Protein AF-A0A8X7RJG3-F1 (afdb_monomer_lite)

Structure (mmCIF, N/CA/C/O backbone):
data_AF-A0A8X7RJG3-F1
#
_entry.id   AF-A0A8X7RJG3-F1
#
loop_
_atom_site.group_PDB
_atom_site.id
_atom_site.type_symbol
_atom_site.label_atom_id
_atom_site.label_alt_id
_atom_site.label_comp_id
_atom_site.label_asym_id
_atom_site.label_entity_id
_atom_site.label_seq_id
_atom_site.pdbx_PDB_ins_code
_atom_site.Cartn_x
_atom_site.Cartn_y
_atom_site.Cartn_z
_atom_site.occupancy
_atom_site.B_iso_or_equiv
_atom_site.auth_seq_id
_atom_site.auth_comp_id
_atom_site.auth_asym_id
_atom_site.auth_atom_id
_atom_site.pdbx_PDB_model_num
ATOM 1 N N . MET A 1 1 ? -24.199 14.673 -75.280 1.00 36.00 1 MET A N 1
ATOM 2 C CA . MET A 1 1 ? -23.360 13.733 -76.037 1.00 36.00 1 MET A CA 1
ATOM 3 C C . MET A 1 1 ? -21.979 13.800 -75.410 1.00 36.00 1 MET A C 1
ATOM 5 O O . MET A 1 1 ? -21.245 14.729 -75.709 1.00 36.00 1 MET A O 1
ATOM 9 N N . ASP A 1 2 ? -21.859 13.215 -74.216 1.00 41.53 2 ASP A N 1
ATOM 10 C CA . ASP A 1 2 ? -21.235 11.893 -73.963 1.00 41.53 2 ASP A CA 1
ATOM 11 C C . ASP A 1 2 ? -19.703 12.059 -74.041 1.00 41.53 2 ASP A C 1
ATOM 13 O O . ASP A 1 2 ? -19.187 12.483 -75.063 1.00 41.53 2 ASP A O 1
ATOM 17 N N . VAL A 1 3 ? -18.905 11.856 -72.992 1.00 42.69 3 VAL A N 1
ATOM 18 C CA . VAL A 1 3 ? -18.825 10.638 -72.183 1.00 42.69 3 VAL A CA 1
ATOM 19 C C . VAL A 1 3 ? -18.339 10.961 -70.763 1.00 42.69 3 VAL A C 1
ATOM 21 O O . VAL A 1 3 ? -17.269 11.527 -70.545 1.00 42.69 3 VAL A O 1
ATOM 24 N N . VAL A 1 4 ? -19.162 10.544 -69.806 1.00 49.41 4 VAL A N 1
ATOM 25 C CA . VAL A 1 4 ? -18.809 10.167 -68.439 1.00 49.41 4 VAL A CA 1
ATOM 26 C C . VAL A 1 4 ? -18.186 8.773 -68.521 1.00 49.41 4 VAL A C 1
ATOM 28 O O . VAL A 1 4 ? -18.904 7.860 -68.890 1.00 49.41 4 VAL A O 1
ATOM 31 N N . GLU A 1 5 ? -16.893 8.613 -68.220 1.00 51.75 5 GLU A N 1
ATOM 32 C CA . GLU A 1 5 ? -16.280 7.359 -67.731 1.00 51.75 5 GLU A CA 1
ATOM 33 C C . GLU A 1 5 ? -14.762 7.537 -67.546 1.00 51.75 5 GLU A C 1
ATOM 35 O O . GLU A 1 5 ? -13.965 7.418 -68.471 1.00 51.75 5 GLU A O 1
ATOM 40 N N . SER A 1 6 ? -14.334 7.791 -66.312 1.00 38.72 6 SER A N 1
ATOM 41 C CA . SER A 1 6 ? -13.117 7.163 -65.795 1.00 38.72 6 SER A CA 1
ATOM 42 C C . SER A 1 6 ? -13.273 7.054 -64.288 1.00 38.72 6 SER A C 1
ATOM 44 O O . SER A 1 6 ? -13.412 8.051 -63.581 1.00 38.72 6 SER A O 1
ATOM 46 N N . GLY A 1 7 ? -13.417 5.807 -63.852 1.00 37.19 7 GLY A N 1
ATOM 47 C CA . GLY A 1 7 ? -13.999 5.428 -62.581 1.00 37.19 7 GLY A CA 1
ATOM 48 C C . GLY A 1 7 ? -13.229 5.896 -61.351 1.00 37.19 7 GLY A C 1
ATOM 49 O O . GLY A 1 7 ? -12.006 6.022 -61.338 1.00 37.19 7 GLY A O 1
ATOM 50 N N . THR A 1 8 ? -14.015 6.095 -60.299 1.00 47.78 8 THR A N 1
ATOM 51 C CA . THR A 1 8 ? -13.727 5.773 -58.899 1.00 47.78 8 THR A CA 1
ATOM 52 C C . THR A 1 8 ? -12.489 4.888 -58.691 1.00 47.78 8 THR A C 1
ATOM 54 O O . THR A 1 8 ? -12.587 3.671 -58.550 1.00 47.78 8 THR A O 1
ATOM 57 N N . LYS A 1 9 ? -11.308 5.503 -58.596 1.00 54.59 9 LYS A N 1
ATOM 58 C CA . LYS A 1 9 ? -10.180 4.911 -57.874 1.00 54.59 9 LYS A CA 1
ATOM 59 C C . LYS A 1 9 ? -10.335 5.342 -56.417 1.00 54.59 9 LYS A C 1
ATOM 61 O O . LYS A 1 9 ? -10.198 6.538 -56.154 1.00 54.59 9 LYS A O 1
ATOM 66 N N . PRO A 1 10 ? -10.698 4.446 -55.481 1.00 56.56 10 PRO A N 1
ATOM 67 C CA . PRO A 1 10 ? -10.720 4.815 -54.076 1.00 56.56 10 PRO A CA 1
ATOM 68 C C . PRO A 1 10 ? -9.299 5.225 -53.698 1.00 56.56 10 PRO A C 1
ATOM 70 O O . PRO A 1 10 ? -8.343 4.506 -53.977 1.00 56.56 10 PRO A O 1
ATOM 73 N N . CYS A 1 11 ? -9.177 6.434 -53.160 1.00 57.53 11 CYS A N 1
ATOM 74 C CA . CYS A 1 11 ? -7.909 7.045 -52.829 1.00 57.53 11 CYS A CA 1
ATOM 75 C C . CYS A 1 11 ? -7.061 6.099 -51.972 1.00 57.53 11 CYS A C 1
ATOM 77 O O . CYS A 1 11 ? -7.434 5.775 -50.844 1.00 57.53 11 CYS A O 1
ATOM 79 N N . ASP A 1 12 ? -5.878 5.760 -52.479 1.00 56.84 12 ASP A N 1
ATOM 80 C CA . ASP A 1 12 ? -4.786 5.059 -51.787 1.00 56.84 12 ASP A CA 1
ATOM 81 C C . ASP A 1 12 ? -4.195 5.885 -50.613 1.00 56.84 12 ASP A C 1
ATOM 83 O O . ASP A 1 12 ? -3.108 5.618 -50.119 1.00 56.84 12 ASP A O 1
ATOM 87 N N . LEU A 1 13 ? -4.929 6.883 -50.108 1.00 60.31 13 LEU A N 1
ATOM 88 C CA . LEU A 1 13 ? -4.568 7.713 -48.955 1.00 60.31 13 LEU A CA 1
ATOM 89 C C . LEU A 1 13 ? -4.437 6.883 -47.670 1.00 60.31 13 LEU A C 1
ATOM 91 O O . LEU A 1 13 ? -3.623 7.203 -46.810 1.00 60.31 13 LEU A O 1
ATOM 95 N N . VAL A 1 14 ? -5.196 5.788 -47.543 1.00 59.97 14 VAL A N 1
ATOM 96 C CA . VAL A 1 14 ? -5.045 4.843 -46.421 1.00 59.97 14 VAL A CA 1
ATOM 97 C C . VAL A 1 14 ? -3.725 4.075 -46.529 1.00 59.97 14 VAL A C 1
ATOM 99 O O . VAL A 1 14 ? -3.097 3.797 -45.513 1.00 59.97 14 VAL A O 1
ATOM 102 N N . LYS A 1 15 ? -3.271 3.784 -47.751 1.00 57.06 15 LYS A N 1
ATOM 103 C CA . LYS A 1 15 ? -2.021 3.066 -48.013 1.00 57.06 15 LYS A CA 1
ATOM 104 C C . LYS A 1 15 ? -0.785 3.956 -47.846 1.00 57.06 15 LYS A C 1
ATOM 106 O O . LYS A 1 15 ? 0.286 3.461 -47.528 1.00 57.06 15 LYS A O 1
ATOM 111 N N . GLU A 1 16 ? -0.948 5.268 -48.002 1.00 56.75 16 GLU A N 1
ATOM 112 C CA . GLU A 1 16 ? 0.123 6.257 -47.828 1.00 56.75 16 GLU A CA 1
ATOM 113 C C . GLU A 1 16 ? 0.237 6.771 -46.376 1.00 56.75 16 GLU A C 1
ATOM 115 O O . GLU A 1 16 ? 1.320 7.142 -45.933 1.00 56.75 16 GLU A O 1
ATOM 120 N N . VAL A 1 17 ? -0.853 6.723 -45.594 1.00 58.69 17 VAL A N 1
ATOM 121 C CA . VAL A 1 17 ? -0.851 7.032 -44.146 1.00 58.69 17 VAL A CA 1
ATOM 122 C C . VAL A 1 17 ? -0.419 5.829 -43.301 1.00 58.69 17 VAL A C 1
ATOM 124 O O . VAL A 1 17 ? 0.207 5.992 -42.251 1.00 58.69 17 VAL A O 1
ATOM 127 N N . ILE A 1 18 ? -0.719 4.610 -43.753 1.00 59.44 18 ILE A N 1
ATOM 128 C CA . ILE A 1 18 ? -0.231 3.381 -43.130 1.00 59.44 18 ILE A CA 1
ATOM 129 C C . ILE A 1 18 ? 1.091 3.023 -43.805 1.00 59.44 18 ILE A C 1
ATOM 131 O O . ILE A 1 18 ? 1.115 2.286 -44.785 1.00 59.44 18 ILE A O 1
ATOM 135 N N . HIS A 1 19 ? 2.209 3.530 -43.278 1.00 57.09 19 HIS A N 1
ATOM 136 C CA . HIS A 1 19 ? 3.523 3.003 -43.648 1.00 57.09 19 HIS A CA 1
ATOM 137 C C . HIS A 1 19 ? 3.511 1.477 -43.451 1.00 57.09 19 HIS A C 1
ATOM 139 O O . HIS A 1 19 ? 3.456 1.006 -42.317 1.00 57.09 19 HIS A O 1
ATOM 145 N N . GLU A 1 20 ? 3.554 0.712 -44.549 1.00 60.09 20 GLU A N 1
ATOM 146 C CA . GLU A 1 20 ? 3.394 -0.755 -44.565 1.00 60.09 20 GLU A CA 1
ATOM 147 C C . GLU A 1 20 ? 4.436 -1.492 -43.699 1.00 60.09 20 GLU A C 1
ATOM 149 O O . GLU A 1 20 ? 4.219 -2.635 -43.296 1.00 60.09 20 GLU A O 1
ATOM 154 N N . HIS A 1 21 ? 5.539 -0.830 -43.328 1.00 57.62 21 HIS A N 1
ATOM 155 C CA . HIS A 1 21 ? 6.582 -1.393 -42.475 1.00 57.62 21 HIS A CA 1
ATOM 156 C C . HIS A 1 21 ? 7.156 -0.364 -41.481 1.00 57.62 21 HIS A C 1
ATOM 158 O O . HIS A 1 21 ? 8.269 0.122 -41.685 1.00 57.62 21 HIS A O 1
ATOM 164 N N . PRO A 1 22 ? 6.487 -0.079 -40.345 1.00 60.09 22 PRO A N 1
ATOM 165 C CA . PRO A 1 22 ? 7.031 0.810 -39.308 1.00 60.09 22 PRO A CA 1
ATOM 166 C C . PRO A 1 22 ? 8.272 0.227 -38.597 1.00 60.09 22 PRO A C 1
ATOM 168 O O . PRO A 1 22 ? 8.894 0.892 -37.774 1.00 60.09 22 PRO A O 1
ATOM 171 N N . LEU A 1 23 ? 8.629 -1.026 -38.906 1.00 59.97 23 LEU A N 1
ATOM 172 C CA . LEU A 1 23 ? 9.734 -1.785 -38.314 1.00 59.97 23 LEU A CA 1
ATOM 173 C C . LEU A 1 23 ? 10.884 -2.078 -39.301 1.00 59.97 23 LEU A C 1
ATOM 175 O O . LEU A 1 23 ? 11.794 -2.830 -38.956 1.00 59.97 23 LEU A O 1
ATOM 179 N N . SER A 1 24 ? 10.866 -1.506 -40.512 1.00 61.50 24 SER A N 1
ATOM 180 C CA . SER A 1 24 ? 11.915 -1.711 -41.523 1.00 61.50 24 SER A CA 1
ATOM 181 C C . SER A 1 24 ? 12.635 -0.394 -41.837 1.00 61.50 24 SER A C 1
ATOM 183 O O . SER A 1 24 ? 11.958 0.568 -42.200 1.00 61.50 24 SER A O 1
ATOM 185 N N . PRO A 1 25 ? 13.976 -0.302 -41.731 1.00 62.84 25 PRO A N 1
ATOM 186 C CA . PRO A 1 25 ? 14.945 -1.353 -41.415 1.00 62.84 25 PRO A CA 1
ATOM 187 C C . PRO A 1 25 ? 15.035 -1.642 -39.909 1.00 62.84 25 PRO A C 1
ATOM 189 O O . PRO A 1 25 ? 14.962 -0.733 -39.078 1.00 62.84 25 PRO A O 1
ATOM 192 N N . PHE A 1 26 ? 15.255 -2.911 -39.554 1.00 65.44 26 PHE A N 1
ATOM 193 C CA . PHE A 1 26 ? 15.484 -3.346 -38.175 1.00 65.44 26 PHE A CA 1
ATOM 194 C C . PHE A 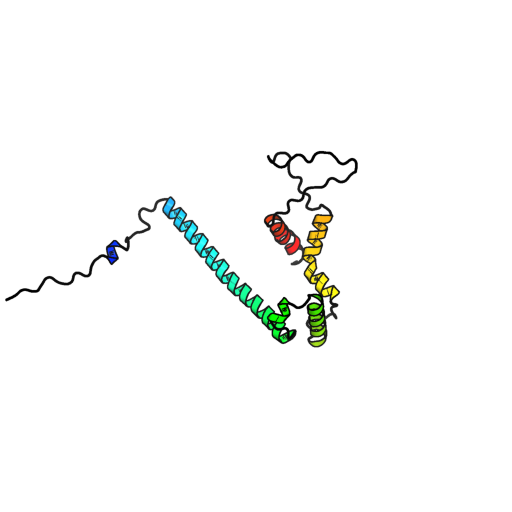1 26 ? 16.816 -2.781 -37.655 1.00 65.44 26 PHE A C 1
ATOM 196 O O . PHE A 1 26 ? 17.873 -3.401 -37.748 1.00 65.44 26 PHE A O 1
ATOM 203 N N . THR A 1 27 ? 16.765 -1.551 -37.153 1.00 81.25 27 THR A N 1
ATOM 204 C CA . THR A 1 27 ? 17.899 -0.853 -36.547 1.00 81.25 27 THR A CA 1
ATOM 205 C C . THR A 1 27 ? 17.947 -1.200 -35.060 1.00 81.25 27 THR A C 1
ATOM 207 O O . THR A 1 27 ? 16.904 -1.405 -34.435 1.00 81.25 27 THR A O 1
ATOM 210 N N . LEU A 1 28 ? 19.144 -1.241 -34.461 1.00 83.31 28 LEU A N 1
ATOM 211 C CA . LEU A 1 28 ? 19.316 -1.523 -33.025 1.00 83.31 28 LEU A CA 1
ATOM 212 C C . LEU A 1 28 ? 18.448 -0.613 -32.139 1.00 83.31 28 LEU A C 1
ATOM 214 O O . LEU A 1 28 ? 17.918 -1.058 -31.128 1.00 83.31 28 LEU A O 1
ATOM 218 N N . THR A 1 29 ? 18.242 0.641 -32.544 1.00 84.00 29 THR A N 1
ATOM 219 C CA . THR A 1 29 ? 17.363 1.601 -31.863 1.00 84.00 29 THR A CA 1
ATOM 220 C C . THR A 1 29 ? 15.901 1.157 -31.861 1.00 84.00 29 THR A C 1
ATOM 222 O O . THR A 1 29 ? 15.271 1.155 -30.808 1.00 84.00 29 THR A O 1
ATOM 225 N N . THR A 1 30 ? 15.369 0.718 -33.003 1.00 83.62 30 THR A N 1
ATOM 226 C CA . THR A 1 30 ? 14.005 0.186 -33.122 1.00 83.62 30 THR A CA 1
ATOM 227 C C . THR A 1 30 ? 13.830 -1.066 -32.264 1.00 83.62 30 THR A C 1
ATOM 229 O O . THR A 1 30 ? 12.832 -1.185 -31.558 1.00 83.62 30 THR A O 1
ATOM 232 N N . ALA A 1 31 ? 14.823 -1.961 -32.244 1.00 87.69 31 ALA A N 1
ATOM 233 C CA . ALA A 1 31 ? 14.805 -3.150 -31.391 1.00 87.69 31 ALA A CA 1
ATOM 234 C C . ALA A 1 31 ? 14.775 -2.792 -29.892 1.00 87.69 31 ALA A C 1
ATOM 236 O O . ALA A 1 31 ? 13.996 -3.370 -29.134 1.00 87.69 31 ALA A O 1
ATOM 237 N N . ILE A 1 32 ? 15.570 -1.801 -29.473 1.00 91.19 32 ILE A N 1
ATOM 238 C CA . ILE A 1 32 ? 15.586 -1.291 -28.096 1.00 91.19 32 ILE A CA 1
ATOM 239 C C . ILE A 1 32 ? 14.227 -0.680 -27.725 1.00 91.19 32 ILE A C 1
ATOM 241 O O . ILE A 1 32 ? 13.681 -1.002 -26.671 1.00 91.19 32 ILE A O 1
ATOM 245 N N . ILE A 1 33 ? 13.651 0.161 -28.591 1.00 90.88 33 ILE A N 1
ATOM 246 C CA . ILE A 1 33 ? 12.349 0.807 -28.354 1.00 90.88 33 ILE A CA 1
ATOM 247 C C . ILE A 1 33 ? 11.241 -0.242 -28.219 1.00 90.88 33 ILE A C 1
ATOM 249 O O . ILE A 1 33 ? 10.467 -0.192 -27.265 1.00 90.88 33 ILE A O 1
ATOM 253 N N . VAL A 1 34 ? 11.188 -1.217 -29.130 1.00 91.19 34 VAL A N 1
ATOM 254 C CA . VAL A 1 34 ? 10.212 -2.316 -29.073 1.00 91.19 34 VAL A CA 1
ATOM 255 C C . VAL A 1 34 ? 10.407 -3.153 -27.807 1.00 91.19 34 VAL A C 1
ATOM 257 O O . VAL A 1 34 ? 9.425 -3.507 -27.160 1.00 91.19 34 VAL A O 1
ATOM 260 N N . GLY A 1 35 ? 11.654 -3.412 -27.404 1.00 93.62 35 GLY A N 1
ATOM 261 C CA . GLY A 1 35 ? 11.971 -4.101 -26.153 1.00 93.62 35 GLY A CA 1
ATOM 262 C C . GLY A 1 35 ? 11.443 -3.362 -24.921 1.00 93.62 35 GLY A C 1
ATOM 263 O O . GLY A 1 35 ? 10.751 -3.959 -24.097 1.00 93.62 35 GLY A O 1
ATOM 264 N N . TYR A 1 36 ? 11.695 -2.053 -24.810 1.00 95.50 36 TYR A N 1
ATOM 265 C CA . TYR A 1 36 ? 11.154 -1.238 -23.718 1.00 95.50 36 TYR A CA 1
ATOM 266 C C . TYR A 1 36 ? 9.627 -1.165 -23.743 1.00 95.50 36 TYR A C 1
ATOM 268 O O . TYR A 1 36 ? 9.007 -1.270 -22.687 1.00 95.50 36 TYR A O 1
ATOM 276 N N . LEU A 1 37 ? 9.012 -1.033 -24.922 1.00 95.19 37 LEU A N 1
ATOM 277 C CA . LEU A 1 37 ? 7.555 -1.017 -25.063 1.00 95.19 37 LEU A CA 1
ATOM 278 C C . LEU A 1 37 ? 6.939 -2.351 -24.622 1.00 95.19 37 LEU A C 1
ATOM 280 O O . LEU A 1 37 ? 5.921 -2.358 -23.930 1.00 95.19 37 LEU A O 1
ATOM 284 N N . ALA A 1 38 ? 7.571 -3.472 -24.972 1.00 95.81 38 ALA A N 1
ATOM 285 C CA . ALA A 1 38 ? 7.145 -4.799 -24.548 1.00 95.81 38 ALA A CA 1
ATOM 286 C C . ALA A 1 38 ? 7.266 -4.965 -23.026 1.00 95.81 38 ALA A C 1
ATOM 288 O O . ALA A 1 38 ? 6.293 -5.346 -22.379 1.00 95.81 38 ALA A O 1
ATOM 289 N N . LEU A 1 39 ?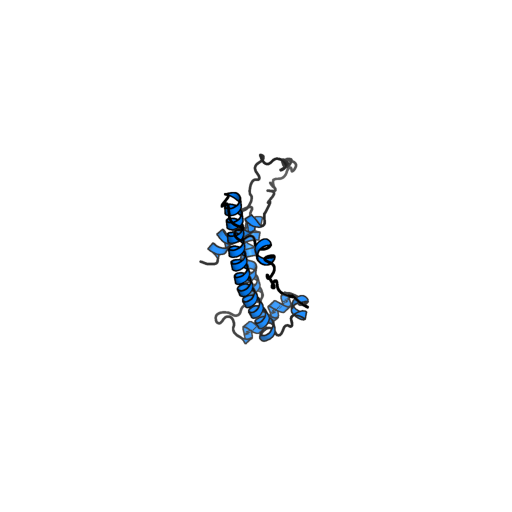 8.415 -4.610 -22.435 1.00 96.50 39 LEU A N 1
ATOM 290 C CA . LEU A 1 39 ? 8.616 -4.645 -20.981 1.00 96.50 39 LEU A CA 1
ATOM 291 C C . LEU A 1 39 ? 7.606 -3.760 -20.245 1.00 96.50 39 LEU A C 1
ATOM 293 O O . LEU A 1 39 ? 7.004 -4.195 -19.264 1.00 96.50 39 LEU A O 1
ATOM 297 N N . PHE A 1 40 ? 7.384 -2.543 -20.743 1.00 96.94 40 PHE A N 1
ATOM 298 C CA . PHE A 1 40 ? 6.396 -1.622 -20.194 1.00 96.94 40 PHE A CA 1
ATOM 299 C C . PHE A 1 40 ? 4.985 -2.204 -20.276 1.00 96.94 40 PHE A C 1
ATOM 301 O O . PHE A 1 40 ? 4.260 -2.165 -19.289 1.00 96.94 40 PHE A O 1
ATOM 308 N N . SER A 1 41 ? 4.610 -2.798 -21.409 1.00 97.00 41 SER A N 1
ATOM 309 C CA . SER A 1 41 ? 3.288 -3.407 -21.601 1.00 97.00 41 SER A CA 1
ATOM 310 C C . SER A 1 41 ? 3.067 -4.603 -20.671 1.00 97.00 41 SER A C 1
ATOM 312 O O . SER A 1 41 ? 2.005 -4.721 -20.064 1.00 97.00 41 SER A O 1
ATOM 314 N N . VAL A 1 42 ? 4.078 -5.463 -20.503 1.00 97.19 42 VAL A N 1
ATOM 315 C CA . VAL A 1 42 ? 4.029 -6.601 -19.569 1.00 97.19 42 VAL A CA 1
ATOM 316 C C . VAL A 1 42 ? 3.909 -6.114 -18.126 1.00 97.19 42 VAL A C 1
ATOM 318 O O . VAL A 1 42 ? 3.058 -6.602 -17.384 1.00 97.19 42 VAL A O 1
ATOM 321 N N . TYR A 1 43 ? 4.718 -5.130 -17.725 1.00 96.38 43 TYR A N 1
ATOM 322 C CA . TYR A 1 43 ? 4.643 -4.541 -16.388 1.00 96.38 43 TYR A CA 1
ATOM 323 C C . TYR A 1 43 ? 3.295 -3.856 -16.142 1.00 96.38 43 TYR A C 1
ATOM 325 O O . TYR A 1 43 ? 2.691 -4.041 -15.088 1.00 96.38 43 TYR A O 1
ATOM 333 N N . TRP A 1 44 ? 2.793 -3.106 -17.123 1.00 97.50 44 TRP A N 1
ATOM 334 C CA . TRP A 1 44 ? 1.490 -2.457 -17.054 1.00 97.50 44 TRP A CA 1
ATOM 335 C C . TRP A 1 44 ? 0.371 -3.484 -16.878 1.00 97.50 44 TRP A C 1
ATOM 337 O O . TRP A 1 44 ? -0.458 -3.321 -15.987 1.00 97.50 44 TRP A O 1
ATOM 347 N N . LEU A 1 45 ? 0.392 -4.580 -17.644 1.00 96.81 45 LEU A N 1
ATOM 348 C CA . LEU A 1 45 ? -0.577 -5.665 -17.504 1.00 96.81 45 LEU A CA 1
ATOM 349 C C . LEU A 1 45 ? -0.488 -6.333 -16.126 1.00 96.81 45 LEU A C 1
ATOM 351 O O . LEU A 1 45 ? -1.513 -6.574 -15.493 1.00 96.81 45 LEU A O 1
ATOM 355 N N . PHE A 1 46 ? 0.721 -6.592 -15.625 1.00 96.75 46 PHE A N 1
ATOM 356 C CA . PHE A 1 46 ? 0.920 -7.120 -14.275 1.00 96.75 46 PHE A CA 1
ATOM 357 C C . PHE A 1 46 ? 0.341 -6.182 -13.204 1.00 96.75 46 PHE A C 1
ATOM 359 O O . PHE A 1 46 ? -0.408 -6.625 -12.332 1.00 96.75 46 PHE A O 1
ATOM 366 N N . CYS A 1 47 ? 0.633 -4.883 -13.289 1.00 95.31 47 CYS A N 1
ATOM 367 C CA . CYS A 1 47 ? 0.088 -3.866 -12.390 1.00 95.31 47 CYS A CA 1
ATOM 368 C C . CYS A 1 47 ? -1.436 -3.777 -12.479 1.00 95.31 47 CYS A C 1
ATOM 370 O O . CYS A 1 47 ? -2.101 -3.670 -11.451 1.00 95.31 47 CYS A O 1
ATOM 372 N N . PHE A 1 48 ? -1.992 -3.870 -13.685 1.00 95.88 48 PHE A N 1
ATOM 373 C CA . PHE A 1 48 ? -3.429 -3.882 -13.918 1.00 95.88 48 PHE A CA 1
ATOM 374 C C . PHE A 1 48 ? -4.091 -5.084 -13.237 1.00 95.88 48 PHE A C 1
ATOM 376 O O . PHE A 1 48 ? -5.026 -4.908 -12.463 1.00 95.88 48 PHE A O 1
ATOM 383 N N . LEU A 1 49 ? -3.565 -6.298 -13.425 1.00 95.69 49 LEU A N 1
ATOM 384 C CA . LEU A 1 49 ? -4.074 -7.498 -12.747 1.00 95.69 49 LEU A CA 1
ATOM 385 C C . LEU A 1 49 ? -3.962 -7.388 -11.222 1.00 95.69 49 LEU A C 1
ATOM 387 O O . LEU A 1 49 ? -4.910 -7.702 -10.500 1.00 95.69 49 LEU A O 1
ATOM 391 N N . ARG A 1 50 ? -2.823 -6.894 -10.725 1.00 94.44 50 ARG A N 1
ATOM 392 C CA . ARG A 1 50 ? -2.611 -6.656 -9.295 1.00 94.44 50 ARG A CA 1
ATOM 393 C C . ARG A 1 50 ? -3.626 -5.656 -8.736 1.00 94.44 50 ARG A C 1
ATOM 395 O O . ARG A 1 50 ? -4.125 -5.870 -7.635 1.00 94.44 50 ARG A O 1
ATOM 402 N N . PHE A 1 51 ? -3.959 -4.607 -9.483 1.00 95.50 51 PHE A N 1
ATOM 403 C CA . PHE A 1 51 ? -4.969 -3.630 -9.087 1.00 95.50 51 PHE A CA 1
ATOM 404 C C . PHE A 1 51 ? -6.344 -4.279 -8.885 1.00 95.50 51 PHE A C 1
ATOM 406 O O . PHE A 1 51 ? -6.990 -3.999 -7.881 1.00 95.50 51 PHE A O 1
ATOM 413 N N . PHE A 1 52 ? -6.774 -5.202 -9.755 1.00 93.88 52 PHE A N 1
ATOM 414 C CA . PHE A 1 52 ? -8.040 -5.923 -9.544 1.00 93.88 52 PHE A CA 1
ATOM 415 C C . PHE A 1 52 ? -8.023 -6.814 -8.307 1.00 93.88 52 PHE A C 1
ATOM 417 O O . PHE A 1 52 ? -9.022 -6.866 -7.590 1.00 93.88 52 PHE A O 1
ATOM 424 N N . ALA A 1 53 ? -6.907 -7.496 -8.039 1.00 92.44 53 ALA A N 1
ATOM 425 C CA . ALA A 1 53 ? -6.767 -8.282 -6.816 1.00 92.44 53 ALA A CA 1
ATOM 426 C C . ALA A 1 53 ? -6.888 -7.383 -5.573 1.00 92.44 53 ALA A C 1
ATOM 428 O O . ALA A 1 53 ? -7.725 -7.630 -4.711 1.00 92.44 53 ALA A O 1
ATOM 429 N N . GLN A 1 54 ? -6.149 -6.268 -5.546 1.00 91.69 54 GLN A N 1
ATOM 430 C CA . GLN A 1 54 ? -6.211 -5.290 -4.456 1.00 91.69 54 GLN A CA 1
ATOM 431 C C . GLN A 1 54 ? -7.600 -4.661 -4.303 1.00 91.69 54 GLN A C 1
ATOM 433 O O . GLN A 1 54 ? -8.059 -4.431 -3.184 1.00 91.69 54 GLN A O 1
ATOM 438 N N . LEU A 1 55 ? -8.289 -4.393 -5.414 1.00 92.56 55 LEU A N 1
ATOM 439 C CA . LEU A 1 55 ? -9.649 -3.867 -5.401 1.00 92.56 55 LEU A CA 1
ATOM 440 C C . LEU A 1 55 ? -10.619 -4.872 -4.779 1.00 92.56 55 LEU A C 1
ATOM 442 O O . LEU A 1 55 ? -11.451 -4.481 -3.965 1.00 92.56 55 LEU A O 1
ATOM 446 N N . LYS A 1 56 ? -10.499 -6.159 -5.122 1.00 92.50 56 LYS A N 1
ATOM 447 C CA . LYS A 1 56 ? -11.316 -7.217 -4.523 1.00 92.50 56 LYS A CA 1
ATOM 448 C C . LYS A 1 56 ? -11.111 -7.285 -3.009 1.00 92.50 56 LYS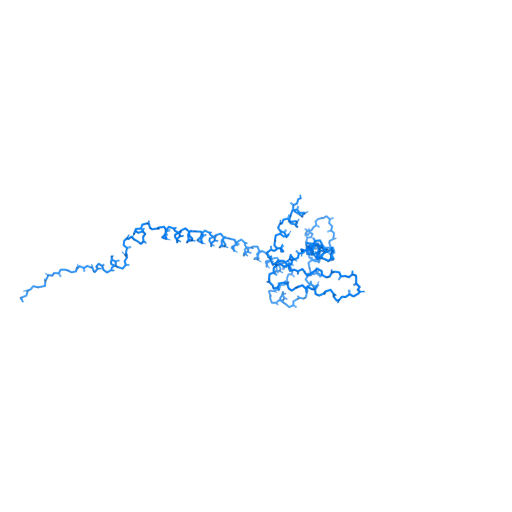 A C 1
ATOM 450 O O . LYS A 1 56 ? -12.100 -7.264 -2.283 1.00 92.50 56 LYS A O 1
ATOM 455 N N . ASP A 1 57 ? -9.865 -7.298 -2.545 1.00 90.75 57 ASP A N 1
ATOM 456 C CA . ASP A 1 57 ? -9.545 -7.337 -1.110 1.00 90.75 57 ASP A CA 1
ATOM 457 C C . ASP A 1 57 ? -10.071 -6.089 -0.375 1.00 90.75 57 ASP A C 1
ATOM 459 O O . ASP A 1 57 ? -10.587 -6.163 0.743 1.00 90.75 57 ASP A O 1
ATOM 463 N N . THR A 1 58 ? -10.006 -4.927 -1.033 1.00 89.62 58 THR A N 1
ATOM 464 C CA . THR A 1 58 ? -10.552 -3.668 -0.503 1.00 89.62 58 THR A CA 1
ATOM 465 C C . THR A 1 58 ? -12.078 -3.714 -0.402 1.00 89.62 58 THR A C 1
ATOM 467 O O . THR A 1 58 ? -12.647 -3.256 0.588 1.00 89.62 58 THR A O 1
ATOM 470 N N . LEU A 1 59 ? -12.761 -4.274 -1.404 1.00 90.50 59 LEU A N 1
ATOM 471 C CA . LEU A 1 59 ? -14.216 -4.430 -1.387 1.00 90.50 59 LEU A CA 1
ATOM 472 C C . LEU A 1 59 ? -14.673 -5.434 -0.329 1.00 90.50 59 LEU A C 1
ATOM 474 O O . LEU A 1 59 ? -15.684 -5.189 0.323 1.00 90.50 59 LEU A O 1
ATOM 478 N N . ASP A 1 60 ? -13.929 -6.521 -0.132 1.00 90.81 60 ASP A N 1
ATOM 479 C CA . ASP A 1 60 ? -14.201 -7.493 0.930 1.00 90.81 60 ASP A CA 1
ATOM 480 C C . ASP A 1 60 ? -14.051 -6.850 2.316 1.00 90.81 60 ASP A C 1
ATOM 482 O O . ASP A 1 60 ? -14.946 -6.942 3.159 1.00 90.81 60 ASP A O 1
ATOM 486 N N . SER A 1 61 ? -12.990 -6.058 2.502 1.00 87.19 61 SER A N 1
ATOM 487 C CA . SER A 1 61 ? -12.806 -5.245 3.707 1.00 87.19 61 SER A CA 1
ATOM 488 C C . SER A 1 61 ? -13.984 -4.286 3.912 1.00 87.19 61 SER A C 1
ATOM 490 O O . SER A 1 61 ? -14.562 -4.239 4.996 1.00 87.19 61 SER A O 1
ATOM 492 N N . ARG A 1 62 ? -14.415 -3.563 2.868 1.00 89.19 62 ARG A N 1
ATOM 493 C CA . ARG A 1 62 ? -15.578 -2.659 2.941 1.00 89.19 62 ARG A CA 1
ATOM 494 C C . ARG A 1 62 ? -16.860 -3.403 3.314 1.00 89.19 62 ARG A C 1
ATOM 496 O O . ARG A 1 62 ? -17.624 -2.923 4.148 1.00 89.19 62 ARG A O 1
ATOM 503 N N . HIS A 1 63 ? -17.093 -4.572 2.724 1.00 88.75 63 HIS A N 1
ATOM 504 C CA . HIS A 1 63 ? -18.245 -5.413 3.037 1.00 88.75 63 HIS A CA 1
ATOM 505 C C . HIS A 1 63 ? -18.235 -5.848 4.507 1.00 88.75 63 HIS A C 1
ATOM 507 O O . HIS A 1 63 ? -19.275 -5.802 5.159 1.00 88.75 63 HIS A O 1
ATOM 513 N N . PHE A 1 64 ? -17.068 -6.194 5.055 1.00 87.25 64 PHE A N 1
ATOM 514 C CA . PHE A 1 64 ? -16.906 -6.483 6.478 1.00 87.25 64 PHE A CA 1
ATOM 515 C C . PHE A 1 64 ? -17.242 -5.272 7.367 1.00 87.25 64 PHE A C 1
ATOM 517 O O . PHE A 1 64 ? -18.009 -5.411 8.320 1.00 87.25 64 PHE A O 1
ATOM 524 N N . TYR A 1 65 ? -16.743 -4.073 7.047 1.00 86.69 65 TYR A N 1
ATOM 525 C CA . TYR A 1 65 ? -17.067 -2.862 7.817 1.00 86.69 65 TYR A CA 1
ATOM 526 C C . TYR A 1 65 ? -18.564 -2.530 7.791 1.00 86.69 65 TYR A C 1
ATOM 528 O O . TYR A 1 65 ? -19.144 -2.191 8.825 1.00 86.69 65 TYR A O 1
ATOM 536 N N . TYR A 1 66 ? -19.199 -2.677 6.630 1.00 87.50 66 TYR A N 1
ATOM 537 C CA . TYR A 1 66 ? -20.613 -2.364 6.466 1.00 87.50 66 TYR A CA 1
ATOM 538 C C . TYR A 1 66 ? -21.527 -3.402 7.134 1.00 87.50 66 TYR A C 1
ATOM 540 O O . TYR A 1 66 ? -22.431 -3.035 7.881 1.00 87.50 66 TYR A O 1
ATOM 548 N N . ASN A 1 67 ? -21.288 -4.697 6.902 1.00 85.62 67 ASN A N 1
ATOM 549 C CA . ASN A 1 67 ? -22.186 -5.759 7.364 1.00 85.62 67 ASN A CA 1
ATOM 550 C C . ASN A 1 67 ? -21.908 -6.234 8.786 1.00 85.62 67 ASN A C 1
ATOM 552 O O . ASN A 1 67 ? -22.848 -6.586 9.490 1.00 85.62 67 ASN A O 1
ATOM 556 N N . SER A 1 68 ? -20.641 -6.277 9.199 1.00 83.31 68 SER A N 1
ATOM 557 C CA . SER A 1 68 ? -20.278 -6.764 10.528 1.00 83.31 68 SER A CA 1
ATOM 558 C C . SER A 1 68 ? -20.249 -5.614 11.529 1.00 83.31 68 SER A C 1
ATOM 560 O O . SER A 1 68 ? -20.907 -5.671 12.562 1.00 83.31 68 SER A O 1
ATOM 562 N N . LEU A 1 69 ? -19.514 -4.538 11.228 1.00 82.62 69 LEU A N 1
ATOM 563 C CA . LEU A 1 69 ? -19.358 -3.419 12.167 1.00 82.62 69 LEU A CA 1
ATOM 564 C C . LEU A 1 69 ? -20.520 -2.413 12.120 1.00 82.62 69 LEU A C 1
ATOM 566 O O . LEU A 1 69 ? -20.617 -1.578 13.025 1.00 82.62 69 LEU A O 1
ATOM 570 N N . HIS A 1 70 ? -21.391 -2.496 11.107 1.00 84.31 70 HIS A N 1
ATOM 571 C CA . HIS A 1 70 ? -22.476 -1.541 10.863 1.00 84.31 70 HIS A CA 1
ATOM 572 C C . HIS A 1 70 ? -21.980 -0.087 10.821 1.00 84.31 70 HIS A C 1
ATOM 574 O O . HIS A 1 70 ? -22.594 0.798 11.415 1.00 84.31 70 HIS A O 1
ATOM 580 N N . VAL A 1 71 ? -20.845 0.152 10.157 1.00 85.56 71 VAL A N 1
ATOM 581 C CA . VAL A 1 71 ? -20.277 1.497 9.976 1.00 85.56 71 VAL A CA 1
ATOM 582 C C . VAL A 1 71 ? -20.383 1.889 8.505 1.00 85.56 71 VAL A C 1
ATOM 584 O O . VAL A 1 71 ? -19.991 1.132 7.615 1.00 85.56 71 VAL A O 1
ATOM 587 N N . THR A 1 72 ? -20.919 3.080 8.244 1.00 86.56 72 THR A N 1
ATOM 588 C CA . THR A 1 72 ? -21.064 3.618 6.881 1.00 86.56 72 THR A CA 1
ATOM 589 C C . THR A 1 72 ? -19.760 4.272 6.412 1.00 86.56 72 THR A C 1
ATOM 591 O O . THR A 1 72 ? -19.022 4.811 7.230 1.00 86.56 72 THR A O 1
ATOM 594 N N . ASP A 1 73 ? -19.487 4.321 5.101 1.00 84.62 73 ASP A N 1
ATOM 595 C CA . ASP A 1 73 ? -18.246 4.910 4.553 1.00 84.62 73 ASP A CA 1
ATOM 596 C C . ASP A 1 73 ? -17.964 6.344 5.063 1.00 84.62 73 ASP A C 1
ATOM 598 O O . ASP A 1 73 ? -16.815 6.700 5.316 1.00 84.62 73 ASP A O 1
ATOM 602 N N . ASN A 1 74 ? -19.009 7.157 5.270 1.00 84.56 74 ASN A N 1
ATOM 603 C CA . ASN A 1 74 ? -18.879 8.512 5.824 1.00 84.56 74 ASN A CA 1
ATOM 604 C C . ASN A 1 74 ? -18.429 8.512 7.292 1.00 84.56 74 ASN A C 1
ATOM 606 O O . ASN A 1 74 ? -17.664 9.379 7.706 1.00 84.56 74 ASN A O 1
ATOM 610 N N . GLU A 1 75 ? -18.905 7.546 8.076 1.00 86.00 75 GLU A N 1
ATOM 611 C CA . GLU A 1 75 ? -18.582 7.435 9.497 1.00 86.00 75 GLU A CA 1
ATOM 612 C C . GLU A 1 75 ? -17.151 6.939 9.684 1.00 86.00 75 GLU A C 1
ATOM 614 O O . GLU A 1 75 ? -16.450 7.484 10.532 1.00 86.00 75 GLU A O 1
ATOM 619 N N . ILE A 1 76 ? -16.682 6.001 8.845 1.00 85.94 76 ILE A N 1
ATOM 620 C CA . ILE A 1 76 ? -15.303 5.475 8.878 1.00 85.94 76 ILE A CA 1
ATOM 621 C C . ILE A 1 76 ? -14.271 6.611 8.842 1.00 85.94 76 ILE A C 1
ATOM 623 O O . ILE A 1 76 ? -13.270 6.550 9.549 1.00 85.94 76 ILE A O 1
ATOM 627 N N . LEU A 1 77 ? -14.515 7.662 8.051 1.00 86.56 77 LEU A N 1
ATOM 628 C CA . LEU A 1 77 ? -13.594 8.797 7.910 1.00 86.56 77 LEU A CA 1
ATOM 629 C C . LEU A 1 77 ? -13.516 9.688 9.158 1.00 86.56 77 LEU A C 1
ATOM 631 O O . LEU A 1 77 ? -12.509 10.358 9.372 1.00 86.56 77 LEU A O 1
ATOM 635 N N . THR A 1 78 ? -14.583 9.731 9.954 1.00 89.56 78 THR A N 1
ATOM 636 C CA . THR A 1 78 ? -14.700 10.610 11.133 1.00 89.56 78 THR A CA 1
ATOM 637 C C . THR A 1 78 ? -14.547 9.874 12.459 1.00 89.56 78 THR A C 1
ATOM 639 O O . THR A 1 78 ? -14.407 10.502 13.506 1.00 89.56 78 THR A O 1
ATOM 642 N N . MET A 1 79 ? -14.613 8.546 12.424 1.00 88.56 79 MET A N 1
ATOM 643 C CA . MET A 1 79 ? -14.630 7.701 13.604 1.00 88.56 79 MET A CA 1
ATOM 644 C C . MET A 1 79 ? -13.214 7.539 14.159 1.00 88.56 79 MET A C 1
ATOM 646 O O . MET A 1 79 ? -12.294 7.204 13.408 1.00 88.56 79 MET A O 1
ATOM 650 N N . PRO A 1 80 ? -13.014 7.746 15.468 1.00 90.94 80 PRO A N 1
ATOM 651 C CA . PRO A 1 80 ? -11.701 7.581 16.046 1.00 90.94 80 PRO A CA 1
ATOM 652 C C . PRO A 1 80 ? -11.378 6.088 16.215 1.00 90.94 80 PRO A C 1
ATOM 654 O O . PRO A 1 80 ? -12.264 5.231 16.330 1.00 90.94 80 PRO A O 1
ATOM 657 N N . TRP A 1 81 ? -10.086 5.764 16.190 1.00 86.31 81 TRP A N 1
ATOM 658 C CA . TRP A 1 81 ? -9.611 4.383 16.097 1.00 86.31 81 TRP A CA 1
ATOM 659 C C . TRP A 1 81 ? -10.012 3.527 17.305 1.00 86.31 81 TRP A C 1
ATOM 661 O O . TRP A 1 81 ? -10.344 2.352 17.159 1.00 86.31 81 TRP A O 1
ATOM 671 N N . GLU A 1 82 ? -10.050 4.117 18.495 1.00 87.56 82 GLU A N 1
ATOM 672 C CA . GLU A 1 82 ? -10.473 3.461 19.728 1.00 87.56 82 GLU A CA 1
ATOM 673 C C . GLU A 1 82 ? -11.908 2.929 19.648 1.00 87.56 82 GLU A C 1
ATOM 675 O O . GLU A 1 82 ? -12.164 1.788 20.030 1.00 87.56 82 GLU A O 1
ATOM 680 N N . THR A 1 83 ? -12.834 3.689 19.061 1.00 87.19 83 THR A N 1
ATOM 681 C CA . THR A 1 83 ? -14.227 3.254 18.917 1.00 87.19 83 THR A CA 1
ATOM 682 C C . THR A 1 83 ? -14.344 2.136 17.877 1.00 87.19 83 THR A C 1
ATOM 684 O O . THR A 1 83 ? -15.189 1.249 18.008 1.00 87.19 83 THR A O 1
ATOM 687 N N . VAL A 1 84 ? -13.491 2.139 16.842 1.00 88.12 84 VAL A N 1
ATOM 688 C CA . VAL A 1 84 ? -13.432 1.037 15.866 1.00 88.12 84 VAL A CA 1
ATOM 689 C C . VAL A 1 84 ? -12.978 -0.238 16.568 1.00 88.12 84 VAL A C 1
ATOM 691 O O . VAL A 1 84 ? -13.621 -1.276 16.420 1.00 88.12 84 VAL A O 1
ATOM 694 N N . LEU A 1 85 ? -11.926 -0.156 17.387 1.00 87.12 85 LEU A N 1
ATOM 695 C CA . LEU A 1 85 ? -11.434 -1.284 18.178 1.00 87.12 85 LEU A CA 1
ATOM 696 C C . LEU A 1 85 ? -12.508 -1.839 19.120 1.00 87.12 85 LEU A C 1
ATOM 698 O O . LEU A 1 85 ? -12.688 -3.053 19.170 1.00 87.12 85 LEU A O 1
ATOM 702 N N . GLU A 1 86 ? -13.250 -0.984 19.825 1.00 86.38 86 GLU A N 1
ATOM 703 C CA . GLU A 1 86 ? -14.347 -1.421 20.699 1.00 86.38 86 GLU A CA 1
ATOM 704 C C . GLU A 1 86 ? -15.422 -2.196 19.931 1.00 86.38 86 GLU A C 1
ATOM 706 O O . GLU A 1 86 ? -15.824 -3.280 20.363 1.00 86.38 86 GLU A O 1
ATOM 711 N N . LYS A 1 87 ? -15.841 -1.697 18.759 1.00 85.62 87 LYS A N 1
ATOM 712 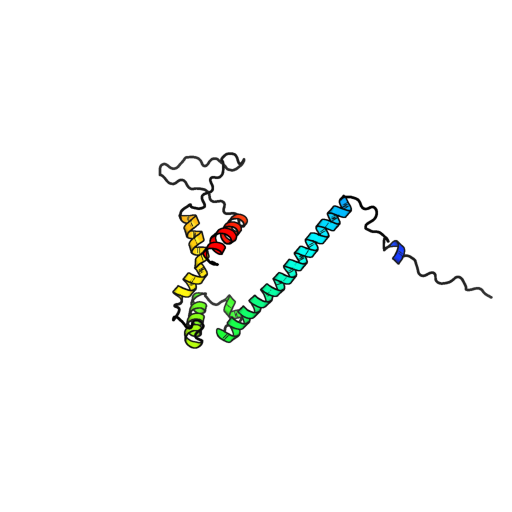C CA . LYS A 1 87 ? -16.795 -2.408 17.894 1.00 85.62 87 LYS A CA 1
ATOM 713 C C . LYS A 1 87 ? -16.245 -3.750 17.413 1.00 85.62 87 LYS A C 1
ATOM 715 O O . LYS A 1 87 ? -16.982 -4.732 17.412 1.00 85.62 87 LYS A O 1
ATOM 720 N N . VAL A 1 88 ? -14.964 -3.825 17.042 1.00 85.50 88 VAL A N 1
ATOM 721 C CA . VAL A 1 88 ? -14.320 -5.089 16.638 1.00 85.50 88 VAL A CA 1
ATOM 722 C C . VAL A 1 88 ? -14.297 -6.093 17.795 1.00 85.50 88 VAL A C 1
ATOM 724 O O . VAL A 1 88 ? -14.613 -7.263 17.590 1.00 85.50 88 VAL A O 1
ATOM 727 N N . VAL A 1 89 ? -13.981 -5.655 19.017 1.00 83.69 89 VAL A N 1
ATOM 728 C CA . VAL A 1 89 ? -13.969 -6.521 20.210 1.00 83.69 89 VAL A CA 1
ATOM 729 C C . VAL A 1 89 ? -15.379 -7.028 20.545 1.00 83.69 89 VAL A C 1
ATOM 731 O O . VAL A 1 89 ? -15.555 -8.214 20.826 1.00 83.69 89 VAL A O 1
ATOM 734 N N . GLN A 1 90 ? -16.399 -6.166 20.459 1.00 82.19 90 GLN A N 1
ATOM 735 C CA . GLN A 1 90 ? -17.808 -6.553 20.641 1.00 82.19 90 GLN A CA 1
ATOM 736 C C . GLN A 1 90 ? -18.295 -7.531 19.562 1.00 82.19 90 GLN A C 1
ATOM 738 O O . GLN A 1 90 ? -19.034 -8.477 19.844 1.00 82.19 90 GLN A O 1
ATOM 743 N N . LEU A 1 91 ? -17.869 -7.329 18.315 1.00 79.81 91 LEU A N 1
ATOM 744 C CA . LEU A 1 91 ? -18.173 -8.247 17.226 1.00 79.81 91 LEU A CA 1
ATOM 745 C C . LEU A 1 91 ? -17.518 -9.607 17.466 1.00 79.81 91 LEU A C 1
ATOM 747 O O . LEU A 1 91 ? -18.145 -10.646 17.278 1.00 79.81 91 LEU A O 1
ATOM 751 N N . GLN A 1 92 ? -16.268 -9.617 17.918 1.00 76.56 92 GLN A N 1
ATOM 752 C CA . GLN A 1 92 ? -15.545 -10.847 18.183 1.00 76.56 92 GLN A CA 1
ATOM 753 C C . GLN A 1 92 ? -16.192 -11.677 19.297 1.00 76.56 92 GLN A C 1
ATOM 755 O O . GLN A 1 92 ? -16.260 -12.901 19.160 1.00 76.56 92 GLN A O 1
ATOM 760 N N . SER A 1 93 ? -16.680 -11.047 20.369 1.00 71.69 93 SER A N 1
ATOM 761 C CA . SER A 1 93 ? -17.390 -11.764 21.435 1.00 71.69 93 SER A CA 1
ATOM 762 C C . SER A 1 93 ? -18.706 -12.379 20.940 1.00 71.69 93 SER A C 1
ATOM 764 O O . SER A 1 93 ? -19.090 -13.456 21.396 1.00 71.69 93 SER A O 1
ATOM 766 N N . SER A 1 94 ? -19.350 -11.746 19.952 1.00 72.12 94 SER A N 1
ATOM 767 C CA . SER A 1 94 ? -20.633 -12.175 19.381 1.00 72.12 94 SER A CA 1
ATOM 768 C C . SER A 1 94 ? -20.496 -13.220 18.261 1.00 72.12 94 SER A C 1
ATOM 770 O O . SER A 1 94 ? -21.269 -14.173 18.212 1.00 72.12 94 SER A O 1
ATOM 772 N N . GLN A 1 95 ? -19.514 -13.076 17.364 1.00 66.56 95 GLN A N 1
ATOM 773 C CA . GLN A 1 95 ? -19.311 -13.939 16.186 1.00 66.56 95 GLN A CA 1
ATOM 774 C C . GLN A 1 95 ? -18.161 -14.955 16.333 1.00 66.56 95 GLN A C 1
ATOM 776 O O . GLN A 1 95 ? -17.937 -15.741 15.416 1.00 66.56 95 GLN A O 1
ATOM 781 N N . ARG A 1 96 ? -17.429 -14.968 17.461 1.00 63.56 96 ARG A N 1
ATOM 782 C CA . ARG A 1 96 ? -16.264 -15.845 17.722 1.00 63.56 96 ARG A CA 1
ATOM 783 C C . ARG A 1 96 ? -15.283 -15.949 16.544 1.00 63.56 96 ARG A C 1
ATOM 785 O O . ARG A 1 96 ? -14.870 -17.039 16.157 1.00 63.56 96 ARG A O 1
ATOM 792 N N . LEU A 1 97 ? -14.834 -14.802 16.028 1.00 61.31 97 LEU A N 1
ATOM 793 C CA . LEU A 1 97 ? -13.790 -14.721 14.987 1.00 61.31 97 LEU A CA 1
ATOM 794 C C . LEU A 1 97 ? -12.484 -15.446 15.376 1.00 61.31 97 LEU A C 1
ATOM 796 O O . LEU A 1 97 ? -11.730 -15.878 14.510 1.00 61.31 97 LEU A O 1
ATOM 800 N N . CYS A 1 98 ? -12.227 -15.625 16.676 1.00 57.38 98 CYS A N 1
ATOM 801 C CA . CYS A 1 98 ? -11.197 -16.517 17.199 1.00 57.38 98 CYS A CA 1
ATOM 802 C C . CYS A 1 98 ? -11.815 -17.502 18.195 1.00 57.38 98 CYS A C 1
ATOM 804 O O . CYS A 1 98 ? -12.269 -17.125 19.271 1.00 57.38 98 CYS A O 1
ATOM 806 N N . MET A 1 99 ? -11.797 -18.788 17.848 1.00 50.97 99 MET A N 1
ATOM 807 C CA . MET A 1 99 ? -12.383 -19.866 18.654 1.00 50.97 99 MET A CA 1
ATOM 808 C C . MET A 1 99 ? -11.600 -20.152 19.952 1.00 50.97 99 MET A C 1
ATOM 810 O O . MET A 1 99 ? -12.124 -20.803 20.853 1.00 50.97 99 MET A O 1
ATOM 814 N N . VAL A 1 100 ? -10.354 -19.671 20.052 1.00 55.84 100 VAL A N 1
ATOM 815 C CA . VAL A 1 100 ? -9.365 -20.139 21.042 1.00 55.84 100 VAL A CA 1
ATOM 816 C C . VAL A 1 100 ? -9.117 -19.139 22.186 1.00 55.84 100 VAL A C 1
ATOM 818 O O . VAL A 1 100 ? -8.587 -19.537 23.223 1.00 55.84 100 VAL A O 1
ATOM 821 N N . LYS A 1 101 ? -9.498 -17.857 22.057 1.00 59.50 101 LYS A N 1
ATOM 822 C CA . LYS A 1 101 ? -9.261 -16.847 23.106 1.00 59.50 101 LYS A CA 1
ATOM 823 C C . LYS A 1 101 ? -10.156 -15.613 22.944 1.00 59.50 101 LYS A C 1
ATOM 825 O O . LYS A 1 101 ? -10.366 -15.164 21.818 1.00 59.50 101 LYS A O 1
ATOM 830 N N . ASP A 1 102 ? -10.616 -15.037 24.052 1.00 61.44 102 ASP A N 1
ATOM 831 C CA . ASP A 1 102 ? -11.177 -13.681 24.061 1.00 61.44 102 ASP A CA 1
ATOM 832 C C . ASP A 1 102 ? -10.029 -12.696 23.776 1.00 61.44 102 ASP A C 1
ATOM 834 O O . ASP A 1 102 ? -9.057 -12.663 24.534 1.00 61.44 102 ASP A O 1
ATOM 838 N N . LEU A 1 103 ? -10.073 -11.955 22.658 1.00 66.38 103 LEU A N 1
ATOM 839 C CA . LEU A 1 103 ? -9.052 -10.938 22.371 1.00 66.38 103 LEU A CA 1
ATOM 840 C C . LEU A 1 103 ? -9.448 -9.626 23.046 1.00 66.38 103 LEU A C 1
ATOM 842 O O . LEU A 1 103 ? -10.569 -9.140 22.892 1.00 66.38 103 LEU A O 1
ATOM 846 N N . SER A 1 104 ? -8.486 -9.023 23.738 1.00 80.06 104 SER A N 1
ATOM 847 C CA . SER A 1 104 ? -8.580 -7.640 24.195 1.00 80.06 104 SER A CA 1
ATOM 848 C C . SER A 1 104 ? -8.272 -6.667 23.049 1.00 80.06 104 SER A C 1
ATOM 850 O O . SER A 1 104 ? -7.493 -6.984 22.147 1.00 80.06 104 SER A O 1
ATOM 852 N N . ALA A 1 105 ? -8.796 -5.438 23.123 1.00 82.62 105 ALA A N 1
ATOM 853 C CA . ALA A 1 105 ? -8.403 -4.344 22.226 1.00 82.62 105 ALA A CA 1
ATOM 854 C C . ALA A 1 105 ? -6.874 -4.155 22.198 1.00 82.62 105 ALA A C 1
ATOM 856 O O . ALA A 1 105 ? -6.285 -3.896 21.149 1.00 82.62 105 ALA A O 1
ATOM 857 N N . HIS A 1 106 ? -6.217 -4.357 23.344 1.00 84.38 106 HIS A N 1
ATOM 858 C CA . HIS A 1 106 ? -4.765 -4.279 23.448 1.00 84.38 106 HIS A CA 1
ATOM 859 C C . HIS A 1 106 ? -4.056 -5.368 22.627 1.00 84.38 106 HIS A C 1
ATOM 861 O O . HIS A 1 106 ? -3.065 -5.080 21.957 1.00 84.38 106 HIS A O 1
ATOM 867 N N . ASP A 1 107 ? -4.585 -6.595 22.614 1.00 84.69 107 ASP A N 1
ATOM 868 C CA . ASP A 1 107 ? -3.998 -7.711 21.865 1.00 84.69 107 ASP A CA 1
ATOM 869 C C . ASP A 1 107 ? -4.079 -7.478 20.354 1.00 84.69 107 ASP A C 1
ATOM 871 O O . ASP A 1 107 ? -3.116 -7.748 19.633 1.00 84.69 107 ASP A O 1
ATOM 875 N N . ILE A 1 108 ? -5.198 -6.918 19.881 1.00 84.88 108 ILE A N 1
ATOM 876 C CA . ILE A 1 108 ? -5.400 -6.553 18.472 1.00 84.88 108 ILE A CA 1
ATOM 877 C C . ILE A 1 108 ? -4.365 -5.510 18.044 1.00 84.88 108 ILE A C 1
ATOM 879 O O . ILE A 1 108 ? -3.682 -5.692 17.036 1.00 84.88 108 ILE A O 1
ATOM 883 N N . VAL A 1 109 ? -4.197 -4.445 18.833 1.00 86.44 109 VAL A N 1
ATOM 884 C CA . VAL A 1 109 ? -3.219 -3.387 18.537 1.00 86.44 109 VAL A CA 1
ATOM 885 C C . VAL A 1 109 ? -1.794 -3.933 18.558 1.00 86.44 109 VAL A C 1
ATOM 887 O O . VAL A 1 109 ? -1.019 -3.644 17.650 1.00 86.44 109 VAL A O 1
ATOM 890 N N . MET A 1 110 ? -1.437 -4.756 19.547 1.00 86.06 110 MET A N 1
ATOM 891 C CA . MET A 1 110 ? -0.113 -5.382 19.606 1.00 86.06 110 MET A CA 1
ATOM 892 C C . MET A 1 110 ? 0.162 -6.287 18.406 1.00 86.06 110 MET A C 1
ATOM 894 O O . MET A 1 110 ? 1.304 -6.370 17.952 1.00 86.06 110 MET A O 1
ATOM 898 N N . HIS A 1 111 ? -0.861 -6.975 17.897 1.00 85.81 111 HIS A N 1
ATOM 899 C CA . HIS A 1 111 ? -0.732 -7.791 16.699 1.00 85.81 111 HIS A CA 1
ATOM 900 C C . HIS A 1 111 ? -0.540 -6.912 15.456 1.00 85.81 111 HIS A C 1
ATOM 902 O O . HIS A 1 111 ? 0.420 -7.124 14.716 1.00 85.81 111 HIS A O 1
ATOM 908 N N . LEU A 1 112 ? -1.379 -5.891 15.269 1.00 87.00 112 LEU A N 1
ATOM 909 C CA . LEU A 1 112 ? -1.314 -4.987 14.118 1.00 87.00 112 LEU A CA 1
ATOM 910 C C . LEU A 1 112 ? 0.021 -4.228 14.063 1.00 87.00 112 LEU A C 1
ATOM 912 O O . LEU A 1 112 ? 0.718 -4.246 13.052 1.00 87.00 112 LEU A O 1
ATOM 916 N N . MET A 1 113 ? 0.422 -3.639 15.189 1.00 87.50 113 MET A N 1
ATOM 917 C CA . MET A 1 113 ? 1.634 -2.826 15.309 1.00 87.50 113 MET A CA 1
ATOM 918 C C . MET A 1 113 ? 2.911 -3.656 15.428 1.00 87.50 113 MET A C 1
ATOM 920 O O . MET A 1 113 ? 3.994 -3.087 15.560 1.00 87.50 113 MET A O 1
ATOM 924 N N . ARG A 1 114 ? 2.832 -4.995 15.431 1.00 87.81 114 ARG A N 1
ATOM 925 C CA . ARG A 1 114 ? 3.979 -5.865 15.724 1.00 87.81 114 ARG A CA 1
ATOM 926 C C . ARG A 1 114 ? 5.186 -5.491 14.865 1.00 87.81 114 ARG A C 1
ATOM 928 O O . ARG A 1 114 ? 6.228 -5.137 15.411 1.00 87.81 114 ARG A O 1
ATOM 935 N N . LYS A 1 115 ? 5.036 -5.525 13.537 1.00 86.19 115 LYS A N 1
ATOM 936 C CA . LYS A 1 115 ? 6.127 -5.269 12.578 1.00 86.19 115 LYS A CA 1
ATOM 937 C C . LYS A 1 115 ? 6.736 -3.870 12.764 1.00 86.19 115 LYS A C 1
ATOM 939 O O . LYS A 1 115 ? 7.958 -3.739 12.821 1.00 86.19 115 LYS A O 1
ATOM 944 N N . GLU A 1 116 ? 5.899 -2.856 12.955 1.00 86.50 116 GLU A N 1
ATOM 945 C CA . GLU A 1 116 ? 6.325 -1.466 13.162 1.00 86.50 116 GLU A CA 1
ATOM 946 C C . GLU A 1 116 ? 7.061 -1.270 14.493 1.00 86.50 116 GLU A C 1
ATOM 948 O O . GLU A 1 116 ? 8.143 -0.685 14.526 1.00 86.50 116 GLU A O 1
ATOM 953 N N . ASN A 1 117 ? 6.550 -1.843 15.585 1.00 88.44 117 ASN A N 1
ATOM 954 C CA . ASN A 1 117 ? 7.192 -1.794 16.899 1.00 88.44 117 ASN A CA 1
ATOM 955 C C . ASN A 1 117 ? 8.588 -2.441 16.879 1.00 88.44 117 ASN A C 1
ATOM 957 O O . ASN A 1 117 ? 9.514 -1.945 17.528 1.00 88.44 117 ASN A O 1
ATOM 961 N N . TYR A 1 118 ? 8.775 -3.521 16.110 1.00 87.12 118 TYR A N 1
ATOM 962 C CA . TYR A 1 118 ? 10.098 -4.118 15.902 1.00 87.12 118 TYR A CA 1
ATOM 963 C C . TYR A 1 118 ? 11.036 -3.195 15.118 1.00 87.12 118 TYR A C 1
ATOM 965 O O . TYR A 1 118 ? 12.193 -3.042 15.517 1.00 87.12 118 TYR A O 1
ATOM 973 N N . LEU A 1 119 ? 10.554 -2.545 14.053 1.00 85.12 119 LEU A N 1
ATOM 974 C CA . LEU A 1 119 ? 11.346 -1.591 13.272 1.00 85.12 119 LEU A CA 1
ATOM 975 C C . LEU A 1 119 ? 11.777 -0.388 14.125 1.00 85.12 119 LEU A C 1
ATOM 977 O O . LEU A 1 119 ? 12.964 -0.066 14.168 1.00 85.12 119 LEU A O 1
ATOM 981 N N . ILE A 1 120 ? 10.848 0.212 14.875 1.00 85.38 120 ILE A N 1
ATOM 982 C CA . ILE A 1 120 ? 11.122 1.321 15.803 1.00 85.38 120 ILE A CA 1
ATOM 983 C C . ILE A 1 120 ? 12.182 0.905 16.826 1.00 85.38 120 ILE A C 1
ATOM 985 O O . ILE A 1 120 ? 13.133 1.644 17.084 1.00 85.38 120 ILE A O 1
ATOM 989 N N . ARG A 1 121 ? 12.075 -0.308 17.381 1.00 84.81 121 ARG A N 1
ATOM 990 C CA . ARG A 1 121 ? 13.063 -0.836 18.329 1.00 84.81 121 ARG A CA 1
ATOM 991 C C . ARG A 1 121 ? 14.438 -1.022 17.690 1.00 84.81 121 ARG A C 1
ATOM 993 O O . ARG A 1 121 ? 15.442 -0.751 18.344 1.00 84.81 121 ARG A O 1
ATOM 1000 N N . MET A 1 122 ? 14.491 -1.490 16.446 1.00 83.88 122 MET A N 1
ATOM 1001 C CA . MET A 1 122 ? 15.733 -1.704 15.702 1.00 83.88 122 MET A CA 1
ATOM 1002 C C . MET A 1 122 ? 16.439 -0.372 15.402 1.00 83.88 122 MET A C 1
ATOM 1004 O O . MET A 1 122 ? 17.650 -0.260 15.592 1.00 83.88 122 MET A O 1
ATOM 1008 N N . VAL A 1 123 ? 15.669 0.659 15.042 1.00 80.94 123 VAL A N 1
ATOM 1009 C CA . VAL A 1 123 ? 16.148 2.039 14.873 1.00 80.94 123 VAL A CA 1
ATOM 1010 C C . VAL A 1 123 ? 16.644 2.618 16.200 1.00 80.94 123 VAL A C 1
ATOM 1012 O O . VAL A 1 123 ? 17.782 3.073 16.276 1.00 80.94 123 VAL A O 1
ATOM 1015 N N . ASN A 1 124 ? 15.837 2.550 17.264 1.00 82.69 124 ASN A N 1
ATOM 1016 C CA . ASN A 1 124 ? 16.170 3.137 18.567 1.00 82.69 124 ASN A CA 1
ATOM 1017 C C . ASN A 1 124 ? 17.394 2.471 19.224 1.00 82.69 124 ASN A C 1
ATOM 1019 O O . ASN A 1 124 ? 18.177 3.123 19.905 1.00 82.69 124 ASN A O 1
ATOM 1023 N N . LYS A 1 125 ? 17.601 1.168 18.990 1.00 83.44 125 LYS A N 1
ATOM 1024 C CA . LYS A 1 125 ? 18.809 0.450 19.428 1.00 83.44 125 LYS A CA 1
ATOM 1025 C C . LYS A 1 125 ? 20.034 0.697 18.541 1.00 83.44 125 LYS A C 1
ATOM 1027 O O . LYS A 1 125 ? 21.084 0.121 18.807 1.00 83.44 125 LYS A O 1
ATOM 1032 N N . GLY A 1 126 ? 19.909 1.495 17.481 1.00 73.19 126 GLY A N 1
ATOM 1033 C CA . GLY A 1 126 ? 21.003 1.778 16.556 1.00 73.19 126 GLY A CA 1
ATOM 1034 C C . GLY A 1 126 ? 21.435 0.576 15.712 1.00 73.19 126 GLY A C 1
ATOM 1035 O O . GLY A 1 126 ? 22.507 0.622 15.114 1.00 73.19 126 GLY A O 1
ATOM 1036 N N . LEU A 1 127 ? 20.620 -0.483 15.613 1.00 73.81 127 LEU A N 1
ATOM 1037 C CA . LEU A 1 127 ? 20.935 -1.659 14.786 1.00 73.81 127 LEU A CA 1
ATOM 1038 C C . LEU A 1 127 ? 20.975 -1.317 13.285 1.00 73.81 127 LEU A C 1
ATOM 1040 O O . LEU A 1 127 ? 21.602 -2.030 12.513 1.00 73.81 127 LEU A O 1
ATOM 1044 N N . LEU A 1 128 ? 20.337 -0.210 12.884 1.00 69.81 128 LEU A N 1
ATOM 1045 C CA . LEU A 1 128 ? 20.368 0.335 11.521 1.00 69.81 128 LEU A CA 1
ATOM 1046 C C . LEU A 1 128 ? 21.314 1.532 11.364 1.00 69.81 128 LEU A C 1
ATOM 1048 O O . LEU A 1 128 ? 21.162 2.305 10.422 1.00 69.81 128 LEU A O 1
ATOM 1052 N N . SER A 1 129 ? 22.265 1.736 12.281 1.00 62.38 129 SER A N 1
ATOM 1053 C CA . SER A 1 129 ? 23.255 2.810 12.150 1.00 62.38 129 SER A CA 1
ATOM 1054 C C . SER A 1 129 ? 24.213 2.528 10.991 1.00 62.38 129 SER A C 1
ATOM 1056 O O . SER A 1 129 ? 25.228 1.857 11.137 1.00 62.38 129 SER A O 1
ATOM 1058 N N . PHE A 1 130 ? 23.888 3.048 9.807 1.00 64.19 130 PHE A N 1
ATOM 1059 C CA . PHE A 1 130 ? 24.803 3.022 8.672 1.00 64.19 130 PHE A CA 1
ATOM 1060 C C . PHE A 1 130 ? 25.794 4.177 8.826 1.00 64.19 130 PHE A C 1
ATOM 1062 O O . PHE A 1 130 ? 25.381 5.339 8.777 1.00 64.19 130 PHE A O 1
ATOM 1069 N N . PRO A 1 131 ? 27.093 3.907 9.034 1.00 59.66 131 PRO A N 1
ATOM 1070 C CA . PRO A 1 131 ? 28.085 4.964 8.994 1.00 59.66 131 PRO A CA 1
ATOM 1071 C C . PRO A 1 131 ? 28.125 5.509 7.566 1.00 59.66 131 PRO A C 1
ATOM 1073 O O . PRO A 1 131 ? 28.559 4.832 6.634 1.00 59.66 131 PRO A O 1
ATOM 1076 N N . ILE A 1 132 ? 27.646 6.737 7.380 1.00 59.12 132 ILE A N 1
ATOM 1077 C CA . ILE A 1 132 ? 27.807 7.445 6.114 1.00 59.12 132 ILE A CA 1
ATOM 1078 C C . ILE A 1 132 ? 29.306 7.704 5.962 1.00 59.12 132 ILE A C 1
ATOM 1080 O O . ILE A 1 132 ? 29.911 8.407 6.772 1.00 59.12 132 ILE A O 1
ATOM 1084 N N . SER A 1 133 ? 29.921 7.061 4.967 1.00 55.94 133 SER A N 1
ATOM 1085 C CA . SER A 1 133 ? 31.353 7.203 4.714 1.00 55.94 133 SER A CA 1
ATOM 1086 C C . SER A 1 133 ? 31.684 8.664 4.412 1.00 55.94 133 SER A C 1
ATOM 1088 O O . SER A 1 133 ? 31.007 9.312 3.614 1.00 55.94 133 SER A O 1
ATOM 1090 N N . HIS A 1 134 ? 32.766 9.158 5.016 1.00 58.78 134 HIS A N 1
ATOM 1091 C CA . HIS A 1 134 ? 33.296 10.520 4.862 1.00 58.78 134 HIS A CA 1
ATOM 1092 C C . HIS A 1 134 ? 33.636 10.909 3.409 1.00 58.78 134 HIS A C 1
ATOM 1094 O O . HIS A 1 134 ? 33.993 12.052 3.142 1.00 58.78 134 HIS A O 1
ATOM 1100 N N . TRP A 1 135 ? 33.579 9.951 2.483 1.00 61.97 135 TRP A N 1
ATOM 1101 C CA . TRP A 1 135 ? 33.919 10.118 1.077 1.00 61.97 135 TRP A CA 1
ATOM 1102 C C . TRP A 1 135 ? 32.767 10.676 0.219 1.00 61.97 135 TRP A C 1
ATOM 1104 O O . TRP A 1 135 ? 32.991 11.013 -0.939 1.00 61.97 135 TRP A O 1
ATOM 1114 N N . ILE A 1 136 ? 31.542 10.805 0.752 1.00 64.44 136 ILE A N 1
ATOM 1115 C CA . ILE A 1 136 ? 30.407 11.380 0.007 1.00 64.44 136 ILE A CA 1
ATOM 1116 C C . ILE A 1 136 ? 30.519 12.917 -0.008 1.00 64.44 136 ILE A C 1
ATOM 1118 O O . ILE A 1 136 ? 30.352 13.546 1.043 1.00 64.44 136 ILE A O 1
ATOM 1122 N N . PRO A 1 137 ? 30.757 13.558 -1.171 1.00 49.44 137 PRO A N 1
ATOM 1123 C CA . PRO A 1 137 ? 30.867 15.011 -1.254 1.00 49.44 137 PRO A CA 1
ATOM 1124 C C . PRO A 1 137 ? 29.513 15.649 -0.912 1.00 49.44 137 PRO A C 1
ATOM 1126 O O . PRO A 1 137 ? 28.507 15.343 -1.546 1.00 49.44 137 PRO A O 1
ATOM 1129 N N . GLY A 1 138 ? 29.472 16.513 0.106 1.00 57.50 138 GLY A N 1
ATOM 1130 C CA . GLY A 1 138 ? 28.238 17.147 0.597 1.00 57.50 138 GLY A CA 1
ATOM 1131 C C . GLY A 1 138 ? 27.635 16.511 1.857 1.00 57.50 138 GLY A C 1
ATOM 1132 O O . GLY A 1 138 ? 26.785 17.131 2.493 1.00 57.50 138 GLY A O 1
ATOM 1133 N N . ALA A 1 139 ? 28.119 15.343 2.295 1.00 55.84 139 ALA A N 1
ATOM 1134 C CA . ALA A 1 139 ? 27.914 14.875 3.663 1.00 55.84 139 ALA A CA 1
ATOM 1135 C C . ALA A 1 139 ? 28.934 15.597 4.555 1.00 55.84 139 ALA A C 1
ATOM 1137 O O . ALA A 1 139 ? 30.078 15.169 4.690 1.00 55.84 139 ALA A O 1
ATOM 1138 N N . ALA A 1 140 ? 28.558 16.767 5.075 1.00 48.78 140 ALA A N 1
ATOM 1139 C CA . ALA A 1 140 ? 29.440 17.568 5.916 1.00 48.78 140 ALA A CA 1
ATOM 1140 C C . ALA A 1 140 ? 30.025 16.718 7.064 1.00 48.78 140 ALA A C 1
ATOM 1142 O O . ALA A 1 140 ? 29.291 15.926 7.667 1.00 48.78 140 ALA A O 1
ATOM 1143 N N . PRO A 1 141 ? 31.315 16.884 7.412 1.00 46.84 141 PRO A N 1
ATOM 1144 C CA . PRO A 1 141 ? 31.840 16.304 8.633 1.00 46.84 141 PRO A CA 1
ATOM 1145 C C . PRO A 1 141 ? 31.060 16.936 9.784 1.00 46.84 141 PRO A C 1
ATOM 1147 O O . PRO A 1 141 ? 31.139 18.146 10.003 1.00 46.84 141 PRO A O 1
ATOM 1150 N N . VAL A 1 142 ? 30.266 16.132 10.495 1.00 49.91 142 VAL A N 1
ATOM 1151 C CA . VAL A 1 142 ? 29.656 16.568 11.749 1.00 49.91 142 VAL A CA 1
ATOM 1152 C C . VAL A 1 142 ? 30.805 16.978 12.656 1.00 49.91 142 VAL A C 1
ATOM 1154 O O . VAL A 1 142 ? 31.626 16.168 13.090 1.00 49.91 142 VAL A O 1
ATOM 1157 N N . VAL A 1 143 ? 30.889 18.287 12.856 1.00 43.09 143 VAL A N 1
ATOM 1158 C CA . VAL A 1 143 ? 31.759 18.951 13.804 1.00 43.09 143 VAL A CA 1
ATOM 1159 C C . VAL A 1 143 ? 31.674 18.194 15.131 1.00 43.09 143 VAL A C 1
ATOM 1161 O O . VAL A 1 143 ? 30.596 18.031 15.703 1.00 43.09 143 VAL A O 1
ATOM 1164 N N . LYS A 1 144 ? 32.825 17.724 15.622 1.00 41.88 144 LYS A N 1
ATOM 1165 C CA . LYS A 1 144 ? 32.994 17.217 16.986 1.00 41.88 144 LYS A CA 1
ATOM 1166 C C . LYS A 1 144 ? 32.809 18.378 17.973 1.00 41.88 144 LYS A C 1
ATOM 1168 O O . LYS A 1 144 ? 33.786 18.892 18.502 1.00 41.88 144 LYS A O 1
ATOM 1173 N N . SER A 1 145 ? 31.569 18.790 18.210 1.00 43.31 145 SER A N 1
ATOM 1174 C CA . SER A 1 145 ? 31.211 19.788 19.223 1.00 43.31 145 SER A CA 1
ATOM 1175 C C . SER A 1 145 ? 30.060 19.276 20.077 1.00 43.31 145 SER A C 1
ATOM 1177 O O . SER A 1 145 ? 28.949 19.786 20.011 1.00 43.31 145 SER A O 1
ATOM 1179 N N . ALA A 1 146 ? 30.325 18.254 20.887 1.00 41.06 146 ALA A N 1
ATOM 1180 C CA . ALA A 1 146 ? 29.535 17.982 22.083 1.00 41.06 146 ALA A CA 1
ATOM 1181 C C . ALA A 1 146 ? 30.429 17.267 23.115 1.00 41.06 146 ALA A C 1
ATOM 1183 O O . ALA A 1 146 ? 30.886 16.154 22.850 1.00 41.06 146 ALA A O 1
ATOM 1184 N N . PRO A 1 147 ? 30.704 17.869 24.288 1.00 45.97 147 PRO A N 1
ATOM 1185 C CA . PRO A 1 147 ? 31.542 17.286 25.337 1.00 45.97 147 PRO A CA 1
ATOM 1186 C C . PRO A 1 147 ? 30.777 16.264 26.203 1.00 45.97 147 PRO A C 1
ATOM 1188 O O . PRO A 1 147 ? 30.982 16.181 27.412 1.00 45.97 147 PRO A O 1
ATOM 1191 N N . HIS A 1 148 ? 29.881 15.475 25.599 1.00 45.97 148 HIS A N 1
ATOM 1192 C CA . HIS A 1 148 ? 29.214 14.367 26.280 1.00 45.97 148 HIS A CA 1
ATOM 1193 C C . HIS A 1 148 ? 28.707 13.314 25.281 1.00 45.97 148 HIS A C 1
ATOM 1195 O O . HIS A 1 148 ? 27.634 13.438 24.710 1.00 45.97 148 HIS A O 1
ATOM 1201 N N . GLY A 1 149 ? 29.525 12.287 25.040 1.00 47.19 149 GLY A N 1
ATOM 1202 C CA . GLY A 1 149 ? 29.115 10.875 25.014 1.00 47.19 149 GLY A CA 1
ATOM 1203 C C . GLY A 1 149 ? 28.034 10.327 24.069 1.00 47.19 149 GLY A C 1
ATOM 1204 O O . GLY A 1 149 ? 27.846 9.116 24.107 1.00 47.19 149 GLY A O 1
ATOM 1205 N N . THR A 1 150 ? 27.343 11.094 23.225 1.00 45.59 150 THR A N 1
ATOM 1206 C CA . THR A 1 150 ? 26.336 10.535 22.301 1.00 45.59 150 THR A CA 1
ATOM 1207 C C . THR A 1 150 ? 26.697 10.827 20.851 1.00 45.59 150 THR A C 1
ATOM 1209 O O . THR A 1 150 ? 26.445 11.908 20.323 1.00 45.59 150 THR A O 1
ATOM 1212 N N . GLN A 1 151 ? 27.305 9.838 20.183 1.00 50.69 151 GLN A N 1
ATOM 1213 C CA . GLN A 1 151 ? 27.419 9.843 18.725 1.00 50.69 151 GLN A CA 1
ATOM 1214 C C . GLN A 1 151 ? 26.006 9.773 18.138 1.00 50.69 151 GLN A C 1
ATOM 1216 O O . GLN A 1 151 ? 25.374 8.719 18.134 1.00 50.69 151 GLN A O 1
ATO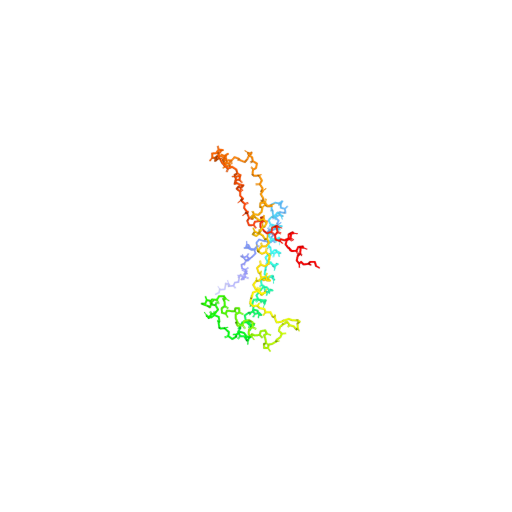M 1221 N N . HIS A 1 152 ? 25.484 10.900 17.662 1.00 49.62 152 HIS A N 1
ATOM 1222 C CA . HIS A 1 152 ? 24.251 10.909 16.888 1.00 49.62 152 HIS A CA 1
ATOM 1223 C C . HIS A 1 152 ? 24.572 10.389 15.487 1.00 49.62 152 HIS A C 1
ATOM 1225 O O . HIS A 1 152 ? 25.025 11.127 14.615 1.00 49.62 152 HIS A O 1
ATOM 1231 N N . HIS A 1 153 ? 24.381 9.087 15.280 1.00 55.12 153 HIS A N 1
ATOM 1232 C CA . HIS A 1 153 ? 24.417 8.497 13.948 1.00 55.12 153 HIS A CA 1
ATOM 1233 C C . HIS A 1 153 ? 23.255 9.091 13.146 1.00 55.12 153 HIS A C 1
ATOM 1235 O O . HIS A 1 153 ? 22.090 8.850 13.460 1.00 55.12 153 HIS A O 1
ATOM 1241 N N . HIS A 1 154 ? 23.561 9.905 12.137 1.00 55.69 154 HIS A N 1
ATOM 1242 C CA . HIS A 1 154 ? 22.546 10.419 11.224 1.00 55.69 154 HIS A CA 1
ATOM 1243 C C . HIS A 1 154 ? 22.009 9.248 10.395 1.00 55.69 154 HIS A C 1
ATOM 1245 O O . HIS A 1 154 ? 22.699 8.710 9.531 1.00 55.69 154 HIS A O 1
ATOM 1251 N N . LEU A 1 155 ? 20.779 8.834 10.689 1.00 62.75 155 LEU A N 1
ATOM 1252 C CA . LEU A 1 155 ? 20.084 7.778 9.967 1.00 62.75 155 LEU A CA 1
ATOM 1253 C C . LEU A 1 155 ? 19.340 8.384 8.779 1.00 62.75 155 LEU A C 1
ATOM 1255 O O . LEU A 1 155 ? 18.300 9.016 8.950 1.00 62.75 155 LEU A O 1
ATOM 1259 N N . VAL A 1 156 ? 19.845 8.165 7.567 1.00 63.53 156 VAL A N 1
ATOM 1260 C CA . VAL A 1 156 ? 19.073 8.419 6.345 1.00 63.53 156 VAL A CA 1
ATOM 1261 C C . VAL A 1 156 ? 18.346 7.128 5.979 1.00 63.53 156 VAL A C 1
ATOM 1263 O O . VAL A 1 156 ? 18.869 6.285 5.252 1.00 63.53 156 VAL A O 1
ATOM 1266 N N . LEU A 1 157 ? 17.142 6.947 6.526 1.00 68.06 157 LEU A N 1
ATOM 1267 C CA . LEU A 1 157 ? 16.278 5.823 6.171 1.00 68.06 157 LEU A CA 1
ATOM 1268 C C . LEU A 1 157 ? 15.555 6.151 4.857 1.00 68.06 157 LEU A C 1
ATOM 1270 O O . LEU A 1 157 ? 14.538 6.843 4.843 1.00 68.06 157 LEU A O 1
ATOM 1274 N N . THR A 1 158 ? 16.096 5.697 3.728 1.00 79.19 158 THR A N 1
ATOM 1275 C CA . THR A 1 158 ? 15.385 5.817 2.448 1.00 79.19 158 THR A CA 1
ATOM 1276 C C . THR A 1 158 ? 14.192 4.861 2.426 1.00 79.19 158 THR A C 1
ATOM 1278 O O . THR A 1 158 ? 14.249 3.772 2.999 1.00 79.19 158 THR A O 1
ATOM 1281 N N . LYS A 1 159 ? 13.118 5.228 1.711 1.00 79.31 159 LYS A N 1
ATOM 1282 C CA . LYS A 1 159 ? 11.950 4.343 1.532 1.00 79.31 159 LYS A CA 1
ATOM 1283 C C . LYS A 1 159 ? 12.323 2.996 0.907 1.00 79.31 159 LYS A C 1
ATOM 1285 O O . LYS A 1 159 ? 11.714 1.980 1.220 1.00 79.31 159 LYS A O 1
ATOM 1290 N N . THR A 1 160 ? 13.374 2.971 0.091 1.00 81.50 160 THR A N 1
ATOM 1291 C CA . THR A 1 160 ? 13.939 1.739 -0.465 1.00 81.50 160 THR A CA 1
ATOM 1292 C C . THR A 1 160 ? 14.539 0.842 0.615 1.00 81.50 160 THR A C 1
ATOM 1294 O O . THR A 1 160 ? 14.293 -0.358 0.610 1.00 81.50 160 THR A O 1
ATOM 1297 N N . LEU A 1 161 ? 15.308 1.399 1.555 1.00 78.94 161 LEU A N 1
ATOM 1298 C CA . LEU A 1 161 ? 15.922 0.614 2.624 1.00 78.94 161 LEU A CA 1
ATOM 1299 C C . LEU A 1 161 ? 14.872 0.088 3.611 1.00 78.94 161 LEU A C 1
ATOM 1301 O O . LEU A 1 161 ? 14.956 -1.061 4.035 1.00 78.94 161 LEU A O 1
ATOM 1305 N N . GLU A 1 162 ? 13.859 0.895 3.925 1.00 81.94 162 GLU A N 1
ATOM 1306 C CA . GLU A 1 162 ? 12.700 0.454 4.707 1.00 81.94 162 GLU A CA 1
ATOM 1307 C C . GLU A 1 162 ? 12.009 -0.750 4.047 1.00 81.94 162 GLU A C 1
ATOM 1309 O O . GLU A 1 162 ? 11.771 -1.765 4.704 1.00 81.94 162 GLU A O 1
ATOM 1314 N N . TRP A 1 163 ? 11.771 -0.682 2.731 1.00 81.94 163 TRP A N 1
ATOM 1315 C CA . TRP A 1 163 ? 11.181 -1.786 1.975 1.00 81.94 163 TRP A CA 1
ATOM 1316 C C . TRP A 1 163 ? 12.053 -3.046 2.005 1.00 81.94 163 TRP A C 1
ATOM 1318 O O . TRP A 1 163 ? 11.546 -4.131 2.286 1.00 81.94 163 TRP A O 1
ATOM 1328 N N . THR A 1 164 ? 13.367 -2.909 1.801 1.00 83.38 164 THR A N 1
ATOM 1329 C CA . THR A 1 164 ? 14.312 -4.034 1.871 1.00 83.38 164 THR A CA 1
ATOM 1330 C C . THR A 1 164 ? 14.318 -4.685 3.254 1.00 83.38 164 THR A C 1
ATOM 1332 O O . THR A 1 164 ? 14.295 -5.908 3.359 1.00 83.38 164 THR A O 1
ATOM 1335 N N . LEU A 1 165 ? 14.310 -3.897 4.332 1.00 82.31 165 LEU A N 1
ATOM 1336 C CA . LEU A 1 165 ? 14.260 -4.426 5.698 1.00 82.31 165 LEU A CA 1
ATOM 1337 C C . LEU A 1 165 ? 12.945 -5.157 5.978 1.00 82.31 165 LEU A C 1
ATOM 1339 O O . LEU A 1 165 ? 12.953 -6.236 6.573 1.00 82.31 165 LEU A O 1
ATOM 1343 N N . ASN A 1 166 ? 11.823 -4.592 5.529 1.00 82.19 166 ASN A N 1
ATOM 1344 C CA . ASN A 1 166 ? 10.518 -5.214 5.700 1.00 82.19 166 ASN A CA 1
ATOM 1345 C C . ASN A 1 166 ? 10.425 -6.543 4.933 1.00 82.19 166 ASN A C 1
ATOM 1347 O O . ASN A 1 166 ? 10.015 -7.551 5.503 1.00 82.19 166 ASN A O 1
ATOM 1351 N N . CYS A 1 167 ? 10.879 -6.565 3.678 1.00 78.69 167 CYS A N 1
ATOM 1352 C CA . CYS A 1 167 ? 10.834 -7.752 2.828 1.00 78.69 167 CYS A CA 1
ATOM 1353 C C . CYS A 1 167 ? 11.807 -8.850 3.289 1.00 78.69 167 CYS A C 1
ATOM 1355 O O . CYS A 1 167 ? 11.445 -10.020 3.309 1.00 78.69 167 CYS A O 1
ATOM 1357 N N . CYS A 1 168 ? 13.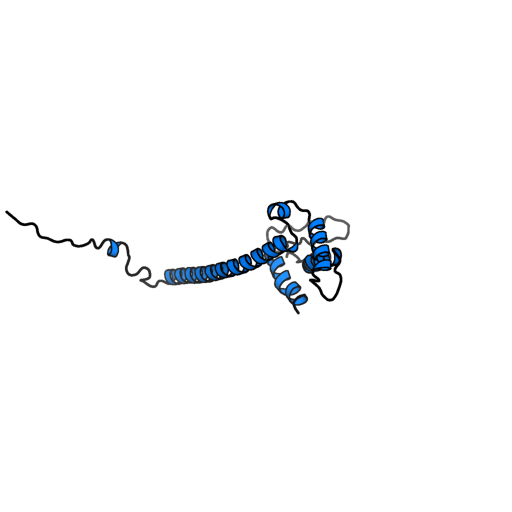041 -8.501 3.668 1.00 78.19 168 CYS A N 1
ATOM 1358 C CA . CYS A 1 168 ? 14.070 -9.501 3.970 1.00 78.19 168 CYS A CA 1
ATOM 1359 C C . CYS A 1 168 ? 14.037 -9.989 5.422 1.00 78.19 168 CYS A C 1
ATOM 1361 O O . CYS A 1 168 ? 14.274 -11.165 5.674 1.00 78.19 168 CYS A O 1
ATOM 1363 N N . ILE A 1 169 ? 13.786 -9.097 6.386 1.00 79.50 169 ILE A N 1
ATOM 1364 C CA . ILE A 1 169 ? 13.924 -9.419 7.815 1.00 79.50 169 ILE A CA 1
ATOM 1365 C C . ILE A 1 169 ? 12.556 -9.651 8.444 1.00 79.50 169 ILE A C 1
ATOM 1367 O O . ILE A 1 169 ? 12.329 -10.688 9.064 1.00 79.50 169 ILE A O 1
ATOM 1371 N N . LEU A 1 170 ? 11.632 -8.698 8.294 1.00 77.56 170 LEU A N 1
ATOM 1372 C CA . LEU A 1 170 ? 10.338 -8.788 8.972 1.00 77.56 170 LEU A CA 1
ATOM 1373 C C . LEU A 1 170 ? 9.465 -9.880 8.351 1.00 77.56 170 LEU A C 1
ATOM 1375 O O . LEU A 1 170 ? 8.869 -10.661 9.085 1.00 77.56 170 LEU A O 1
ATOM 1379 N N . GLN A 1 171 ? 9.428 -9.990 7.025 1.00 77.56 171 GLN A N 1
ATOM 1380 C CA . GLN A 1 171 ? 8.649 -11.032 6.364 1.00 77.56 171 GLN A CA 1
ATOM 1381 C C . GLN A 1 171 ? 9.182 -12.435 6.693 1.00 77.56 171 GLN A C 1
ATOM 1383 O O . GLN A 1 171 ? 8.421 -13.291 7.128 1.00 77.56 171 GLN A O 1
ATOM 1388 N N . SER A 1 172 ? 10.502 -12.642 6.635 1.00 75.00 172 SER A N 1
ATOM 1389 C CA . SER A 1 172 ? 11.112 -13.927 7.004 1.00 75.00 172 SER A CA 1
ATOM 1390 C C . SER A 1 172 ? 10.934 -14.294 8.481 1.00 75.00 172 SER A C 1
ATOM 1392 O O . SER A 1 172 ? 10.870 -15.479 8.786 1.00 75.00 172 SER A O 1
ATOM 1394 N N . MET A 1 173 ? 10.876 -13.330 9.407 1.00 77.62 173 MET A N 1
ATOM 1395 C CA . MET A 1 173 ? 10.676 -13.635 10.831 1.00 77.62 173 MET A CA 1
ATOM 1396 C C . MET A 1 173 ? 9.227 -13.969 11.192 1.00 77.62 173 MET A C 1
ATOM 1398 O O . MET A 1 173 ? 9.008 -14.652 12.189 1.00 77.62 173 MET A O 1
ATOM 1402 N N . PHE A 1 174 ? 8.251 -13.431 10.457 1.00 75.00 174 PHE A N 1
ATOM 1403 C CA . PHE A 1 174 ? 6.831 -13.555 10.806 1.00 75.00 174 PHE A CA 1
ATOM 1404 C C . PHE A 1 174 ? 6.048 -14.525 9.919 1.00 75.00 174 PHE A C 1
ATOM 1406 O O . PHE A 1 174 ? 4.971 -14.937 10.341 1.00 75.00 174 PHE A O 1
ATOM 1413 N N . ASP A 1 175 ? 6.582 -14.899 8.753 1.00 67.12 175 ASP A N 1
ATOM 1414 C CA . ASP A 1 175 ? 5.930 -15.804 7.798 1.00 67.12 175 ASP A CA 1
ATOM 1415 C C . ASP A 1 175 ? 6.560 -17.226 7.784 1.00 67.12 175 ASP A C 1
ATOM 1417 O O . ASP A 1 175 ? 6.287 -17.999 6.865 1.00 67.12 175 ASP A O 1
ATOM 1421 N N . CYS A 1 176 ? 7.397 -17.577 8.777 1.00 47.09 176 CYS A N 1
ATOM 1422 C CA . CYS A 1 176 ? 7.846 -18.960 9.049 1.00 47.09 176 CYS A CA 1
ATOM 1423 C C . CYS A 1 176 ? 6.876 -19.675 9.998 1.00 47.09 176 CYS A C 1
ATOM 1425 O O . CYS A 1 176 ? 6.595 -20.869 9.751 1.00 47.09 176 CYS A O 1
#

Secondary structure (DSSP, 8-state):
-----------THHHHHS-S-TT-S--HHHHHHHHHHHHHHHHHHHHHHHHHHHHHHHHHHHHHHHHTS---HHHHHHS-HHHHHHHHHHHHHHH-SSSS-PPPHHHHHHHHTHHHHHHHHHHHTTTT-----TTSTTS-------SSS---------HHHHHHHIIIIIHHHH--

Foldseek 3Di:
DDDDDDDDPPDCVVVVVPPVCPCPPVDPVSVVVVVVVVVVVVVVVVVVVVVVVVVVVVVVVVCCCCPQLVADPVRVVVPDPVVVLVSVLVSCVVVVPDVPDNDDSVNVCCVVCVLVVVVVVCVVVCVQLDQPDPPDPPPDDPPPPDPDDDDPRDDPDDPVNVVVCCVPPVCVVPVD

pLDDT: mean 74.42, std 16.7, range [36.0, 97.5]

Radius of gyration: 31.14 Å; chains: 1; bounding box: 57×40×102 Å

InterPro domains:
  IPR007241 Autophagy-related protein 9 [PF04109] (15-175)
  IPR007241 Autophagy-related protein 9 [PTHR13038] (1-175)

Sequence (176 aa):
MDVVESGTKPCDLVKEVIHEHPLSPFTLTTAIIVGYLALFSVYWLFCFLRFFAQLKDTLDSRHFYYNSLHVTDNEILTMPWETVLEKVVQLQSSQRLCMVKDLSAHDIVMHLMRKENYLIRMVNKGLLSFPISHWIPGAAPVVKSAPHGTQHHHLVLTKTLEWTLNCCILQSMFDC

Organism: Brassica carinata (NCBI:txid52824)